Protein AF-A0A0B8TC34-F1 (afdb_monomer_lite)

Foldseek 3Di:
DDDPDDDPPDDDPPQDFDPDGQQDAQVRVCVVPHAAPDWDDPPQWIKGHNPVQQWIFIAGPVSSHTDDIDHDLVNQPDDDPNHRCNPDDVVVNVCVVVVVPPPDDD

Sequence (106 aa):
MERKMNTPFEIQPYVGVGSLKFGMTADEVAAEIGLPDCIEDEGGEIRELREKNDFHVVYAKDGTGAVEMGFGSSVKLLQYDGMYVFKETPVDVLKHIVGWGGYMED

Secondary structure (DSSP, 8-state):
----PPPTT------SSTT--TT--HHHHHHHH---SEEEE-SSEEEEEEGGGTEEEEEETTTTEEEEEEE-TT-TT-EETTEETTTS-HHHHHHHHTTTTSS---

Radius of gyration: 16.82 Å; chains: 1; bounding box: 29×42×49 Å

pLDDT: mean 85.11, std 16.95, range [39.41, 97.75]

Organism: NCBI:txid1229276

Structure (mmCIF, N/CA/C/O backbone):
data_AF-A0A0B8TC34-F1
#
_entry.id   AF-A0A0B8TC34-F1
#
loop_
_atom_site.group_PDB
_atom_site.id
_atom_site.type_symbol
_atom_site.label_atom_id
_atom_site.label_alt_id
_atom_site.label_comp_id
_atom_site.label_asym_id
_atom_site.label_entity_id
_atom_site.label_seq_id
_atom_site.pdbx_PDB_ins_code
_atom_site.Cartn_x
_atom_site.Cartn_y
_atom_site.Cartn_z
_atom_site.occupancy
_atom_site.B_iso_or_equiv
_atom_site.auth_seq_id
_atom_site.auth_comp_id
_atom_site.auth_asym_id
_atom_site.auth_atom_id
_atom_site.pdbx_PDB_model_num
ATOM 1 N N . MET A 1 1 ? -1.096 -30.941 7.504 1.00 42.16 1 MET A N 1
ATOM 2 C CA . MET A 1 1 ? -1.730 -29.702 7.013 1.00 42.16 1 MET A CA 1
ATOM 3 C C . MET A 1 1 ? -1.917 -29.888 5.515 1.00 42.16 1 MET A C 1
ATOM 5 O O . MET A 1 1 ? -0.924 -29.915 4.798 1.00 42.16 1 MET A O 1
ATOM 9 N N . GLU A 1 2 ? -3.130 -30.194 5.060 1.00 40.41 2 GLU A N 1
ATOM 10 C CA . GLU A 1 2 ? -3.390 -30.412 3.630 1.00 40.41 2 GLU A CA 1
ATOM 11 C C . GLU A 1 2 ? -3.337 -29.076 2.884 1.00 40.41 2 GLU A C 1
ATOM 13 O O . GLU A 1 2 ? -4.040 -28.129 3.237 1.00 40.41 2 GLU A O 1
ATOM 18 N N . ARG A 1 3 ? -2.497 -28.995 1.845 1.00 46.91 3 ARG A N 1
ATOM 19 C CA . ARG A 1 3 ? -2.594 -27.929 0.845 1.00 46.91 3 ARG A CA 1
ATOM 20 C C . ARG A 1 3 ? -3.871 -28.170 0.054 1.00 46.91 3 ARG A C 1
ATOM 22 O O . ARG A 1 3 ? -3.943 -29.120 -0.722 1.00 46.91 3 ARG A O 1
ATOM 29 N N . LYS A 1 4 ? -4.863 -27.304 0.240 1.00 55.59 4 LYS A N 1
ATOM 30 C CA . LYS A 1 4 ? -6.023 -27.233 -0.646 1.00 55.59 4 LYS A CA 1
ATOM 31 C C . LYS A 1 4 ? -5.502 -26.841 -2.035 1.00 55.59 4 LYS A C 1
ATOM 33 O O . LYS A 1 4 ? -4.978 -25.744 -2.203 1.00 55.59 4 LYS A O 1
ATOM 38 N N . MET A 1 5 ? -5.531 -27.772 -2.988 1.00 47.69 5 MET A N 1
ATOM 39 C CA . MET A 1 5 ? -5.210 -27.468 -4.383 1.00 47.69 5 MET A CA 1
ATOM 40 C C . MET A 1 5 ? -6.423 -26.779 -4.999 1.00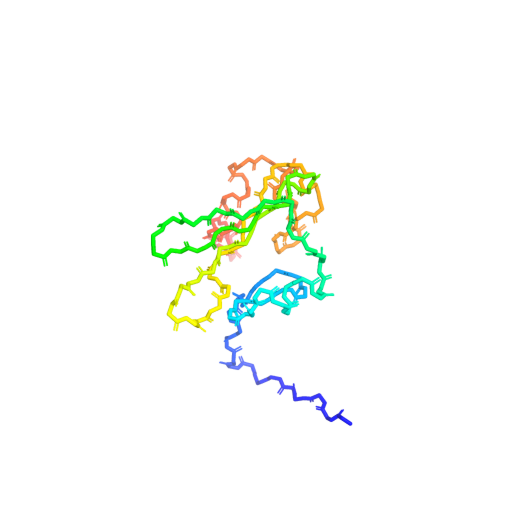 47.69 5 MET A C 1
ATOM 42 O O . MET A 1 5 ? -7.513 -27.348 -4.989 1.00 47.69 5 MET A O 1
ATOM 46 N N . ASN A 1 6 ? -6.229 -25.561 -5.499 1.00 54.44 6 ASN A N 1
ATOM 47 C CA . ASN A 1 6 ? -7.284 -24.831 -6.190 1.00 54.44 6 ASN A CA 1
ATOM 48 C C . ASN A 1 6 ? -7.668 -25.557 -7.483 1.00 54.44 6 ASN A C 1
ATOM 50 O O . ASN A 1 6 ? -6.815 -26.134 -8.166 1.00 54.44 6 ASN A O 1
ATOM 54 N N . THR A 1 7 ? -8.954 -25.533 -7.820 1.00 60.66 7 THR A N 1
ATOM 55 C CA . THR A 1 7 ? -9.443 -26.120 -9.077 1.00 60.66 7 THR A CA 1
ATOM 56 C C . THR A 1 7 ? -9.139 -25.186 -10.255 1.00 60.66 7 THR A C 1
ATOM 58 O O . THR A 1 7 ? -9.076 -23.972 -10.065 1.00 60.66 7 THR A O 1
ATOM 61 N N . PRO A 1 8 ? -8.995 -25.700 -11.491 1.00 58.00 8 PRO A N 1
ATOM 62 C CA . PRO A 1 8 ? -8.681 -24.891 -12.680 1.00 58.00 8 PRO A CA 1
ATOM 63 C C . PRO A 1 8 ? -9.745 -23.840 -13.065 1.00 58.00 8 PRO A C 1
ATOM 65 O O . PRO A 1 8 ? -9.566 -23.134 -14.051 1.00 58.00 8 PRO A O 1
ATOM 68 N N . PHE A 1 9 ? -10.838 -23.724 -12.303 1.00 56.56 9 PHE A N 1
ATOM 69 C CA . PHE A 1 9 ? -11.907 -22.741 -12.499 1.00 56.56 9 PHE A CA 1
ATOM 70 C C . PHE A 1 9 ? -11.950 -21.660 -11.404 1.00 56.56 9 PHE A C 1
ATOM 72 O O . PHE A 1 9 ? -12.793 -20.766 -11.461 1.00 56.56 9 PHE A O 1
ATOM 79 N N . GLU A 1 10 ? -11.066 -21.719 -10.405 1.00 54.97 10 GLU A N 1
ATOM 80 C CA . GLU A 1 10 ? -10.972 -20.690 -9.368 1.00 54.97 10 GLU A CA 1
ATOM 81 C C . GLU A 1 10 ? -10.090 -19.533 -9.845 1.00 54.97 10 GLU A C 1
ATOM 83 O O . GLU A 1 10 ? -8.862 -19.611 -9.843 1.00 54.97 10 GLU A O 1
ATOM 88 N N . ILE A 1 11 ? -10.730 -18.429 -10.234 1.00 55.75 11 ILE A N 1
ATOM 89 C CA . ILE A 1 11 ? -10.051 -17.144 -10.414 1.00 55.75 11 ILE A CA 1
ATOM 90 C C . ILE A 1 11 ? -9.634 -16.660 -9.022 1.00 55.75 11 ILE A C 1
ATOM 92 O O . ILE A 1 11 ? -10.490 -16.323 -8.205 1.00 55.75 11 ILE A O 1
ATOM 96 N N . GLN A 1 12 ? -8.330 -16.626 -8.740 1.00 55.88 12 GLN A N 1
ATOM 97 C CA . GLN A 1 12 ? -7.812 -15.968 -7.542 1.00 55.88 12 GLN A CA 1
ATOM 98 C C . GLN A 1 12 ? -7.434 -14.526 -7.890 1.00 55.88 12 GLN A C 1
ATOM 100 O O . GLN A 1 12 ? -6.412 -14.317 -8.543 1.00 55.88 12 GLN A O 1
ATOM 105 N N . PRO A 1 13 ? -8.237 -13.522 -7.495 1.00 62.19 13 PRO A N 1
ATOM 106 C CA . PRO A 1 13 ? -7.829 -12.137 -7.663 1.00 62.19 13 PRO A CA 1
ATOM 107 C C . PRO A 1 13 ? -6.559 -11.870 -6.848 1.00 62.19 13 PRO A C 1
ATOM 109 O O . PRO A 1 13 ? -6.316 -12.503 -5.816 1.00 62.19 13 PRO A O 1
ATOM 112 N N . TYR A 1 14 ? -5.752 -10.904 -7.282 1.00 6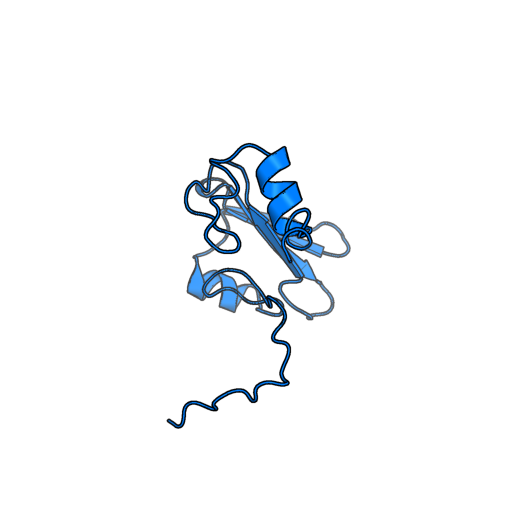7.94 14 TYR A N 1
ATOM 113 C CA . TYR A 1 14 ? -4.691 -10.374 -6.433 1.00 67.94 14 TYR A CA 1
ATOM 114 C C . TYR A 1 14 ? -5.335 -9.734 -5.196 1.00 67.94 14 TYR A C 1
ATOM 116 O O . TYR A 1 14 ? -5.960 -8.684 -5.280 1.00 67.94 14 TYR A O 1
ATOM 124 N N . VAL A 1 15 ? -5.211 -10.399 -4.046 1.00 83.38 15 VAL A N 1
ATOM 125 C CA . VAL A 1 15 ? -5.805 -9.976 -2.763 1.00 83.38 15 VAL A CA 1
ATOM 126 C C . VAL A 1 15 ? -4.830 -9.178 -1.884 1.00 83.38 15 VAL A C 1
ATOM 128 O O . VAL A 1 15 ? -5.053 -9.042 -0.687 1.00 83.38 15 VAL A O 1
ATOM 131 N N . GLY A 1 16 ? -3.715 -8.699 -2.440 1.00 87.56 16 GLY A N 1
ATOM 132 C CA . GLY A 1 16 ? -2.695 -7.923 -1.726 1.00 87.56 16 GLY A CA 1
ATOM 133 C C . GLY A 1 16 ? -1.316 -8.010 -2.385 1.00 87.56 16 GLY A C 1
ATOM 134 O O . GLY A 1 16 ? -1.203 -8.449 -3.531 1.00 87.56 16 GLY A O 1
ATOM 135 N N . VAL A 1 17 ? -0.263 -7.635 -1.652 1.00 89.44 17 VAL A N 1
ATOM 136 C CA . VAL A 1 17 ? 1.129 -7.600 -2.138 1.00 89.44 17 VAL A CA 1
ATOM 137 C C . VAL A 1 17 ? 2.055 -8.328 -1.164 1.00 89.44 17 VAL A C 1
ATOM 139 O O . VAL A 1 17 ? 2.118 -8.002 0.018 1.00 89.44 17 VAL A O 1
ATOM 142 N N . GLY A 1 18 ? 2.795 -9.326 -1.658 1.00 88.56 18 GLY A N 1
ATOM 143 C CA . GLY A 1 18 ? 3.661 -10.150 -0.810 1.00 88.56 18 GLY A CA 1
ATOM 144 C C . GLY A 1 18 ? 2.868 -10.886 0.280 1.00 88.56 18 GLY A C 1
ATOM 145 O O . GLY A 1 18 ? 1.875 -11.564 -0.023 1.00 88.56 18 GLY A O 1
ATOM 146 N N . SER A 1 19 ? 3.311 -10.765 1.537 1.00 91.31 19 SER A N 1
ATOM 147 C CA . SER A 1 19 ? 2.600 -11.318 2.699 1.00 91.31 19 SER A CA 1
ATOM 148 C C . SER A 1 19 ? 1.369 -10.504 3.095 1.00 91.31 19 SER A C 1
ATOM 150 O O . SER A 1 19 ? 0.435 -11.071 3.656 1.00 91.31 19 SER A O 1
ATOM 152 N N . LEU A 1 20 ? 1.302 -9.226 2.713 1.00 94.12 20 LEU A N 1
ATOM 153 C CA . LEU A 1 20 ? 0.176 -8.359 3.034 1.00 94.12 20 LEU A CA 1
ATOM 154 C C . LEU A 1 20 ? -1.063 -8.742 2.220 1.00 94.12 20 LEU A C 1
ATOM 156 O O . LEU A 1 20 ? -0.979 -9.131 1.044 1.00 94.12 20 LEU A O 1
ATOM 160 N N . LYS A 1 21 ? -2.228 -8.616 2.855 1.00 95.06 21 LYS A N 1
ATOM 161 C CA . LYS A 1 21 ? -3.544 -8.869 2.262 1.00 95.06 21 LYS A CA 1
ATOM 162 C C . LYS A 1 21 ? -4.487 -7.710 2.556 1.00 95.06 21 LYS A C 1
ATOM 164 O O . LYS A 1 21 ? -4.417 -7.108 3.625 1.00 95.06 21 LYS A O 1
ATOM 169 N N . PHE A 1 22 ? -5.377 -7.414 1.613 1.00 94.50 22 PHE A N 1
ATOM 170 C CA . PHE A 1 22 ? -6.525 -6.563 1.897 1.00 94.50 22 PHE A CA 1
ATOM 171 C C . PHE A 1 22 ? -7.365 -7.207 3.004 1.00 94.50 22 PHE A C 1
ATOM 173 O O . PHE A 1 22 ? -7.491 -8.431 3.072 1.00 94.50 22 PHE A O 1
ATOM 180 N N . GLY A 1 23 ? -7.898 -6.373 3.884 1.00 95.31 23 GLY A N 1
ATOM 181 C CA . GLY A 1 23 ? -8.642 -6.780 5.066 1.00 95.31 23 GLY A CA 1
ATOM 182 C C . GLY A 1 23 ? -7.806 -7.005 6.326 1.00 95.31 23 GLY A C 1
ATOM 183 O O . GLY A 1 23 ? -8.378 -7.180 7.396 1.00 95.31 23 GLY A O 1
ATOM 184 N N . MET A 1 24 ? -6.471 -6.961 6.239 1.00 97.12 24 MET A N 1
ATOM 185 C CA . MET A 1 24 ? -5.624 -6.997 7.436 1.00 97.12 24 MET A CA 1
ATOM 186 C C . MET A 1 24 ? -5.873 -5.777 8.326 1.00 97.12 24 MET A C 1
ATOM 188 O O . MET A 1 24 ? -6.004 -4.649 7.848 1.00 97.12 24 MET A O 1
ATOM 192 N N . THR A 1 25 ? -5.903 -5.999 9.630 1.00 97.06 25 THR A N 1
ATOM 193 C CA . THR A 1 25 ? -5.905 -4.948 10.650 1.00 97.06 25 THR A CA 1
ATOM 194 C C . THR A 1 25 ? -4.544 -4.251 10.730 1.00 97.06 25 THR A C 1
ATOM 196 O O . THR A 1 25 ? -3.529 -4.791 10.287 1.00 97.06 25 THR A O 1
ATOM 199 N N . ALA A 1 26 ? -4.503 -3.059 11.330 1.00 96.38 26 ALA A N 1
ATOM 200 C CA . ALA A 1 26 ? -3.251 -2.330 11.545 1.00 96.38 26 ALA A CA 1
ATOM 201 C C . ALA A 1 26 ? -2.223 -3.150 12.351 1.00 96.38 26 ALA A C 1
ATOM 203 O O . ALA A 1 26 ? -1.042 -3.164 12.012 1.00 96.38 26 ALA A O 1
ATOM 204 N N . ASP A 1 27 ? -2.677 -3.911 13.353 1.00 97.19 27 ASP A N 1
ATOM 205 C CA . ASP A 1 27 ? -1.811 -4.778 14.163 1.00 97.19 27 ASP A CA 1
ATOM 206 C C . ASP A 1 27 ? -1.220 -5.940 13.346 1.00 97.19 27 ASP A C 1
ATOM 208 O O . ASP A 1 27 ? -0.041 -6.267 13.492 1.00 97.19 27 ASP A O 1
ATOM 212 N N . GLU A 1 28 ? -2.007 -6.550 12.454 1.00 97.75 28 GLU A N 1
ATOM 213 C CA . GLU A 1 28 ? -1.530 -7.613 11.558 1.00 97.75 28 GLU A CA 1
ATOM 214 C C . GLU A 1 28 ? -0.507 -7.083 10.551 1.00 97.75 28 GLU A C 1
ATOM 216 O O . GLU A 1 28 ? 0.536 -7.702 10.342 1.00 97.75 28 GLU A O 1
ATOM 221 N N . VAL A 1 29 ? -0.757 -5.907 9.967 1.00 96.88 29 VAL A N 1
ATOM 222 C CA . VAL A 1 29 ? 0.211 -5.250 9.080 1.00 96.88 29 VAL A CA 1
ATOM 223 C C . VAL A 1 29 ? 1.489 -4.908 9.848 1.00 96.88 29 VAL A C 1
ATOM 225 O O . VAL A 1 29 ? 2.592 -5.181 9.371 1.00 96.88 29 VAL A O 1
ATOM 228 N N . ALA A 1 30 ? 1.373 -4.359 11.058 1.00 96.69 30 ALA A N 1
ATOM 229 C CA . ALA A 1 30 ? 2.525 -4.035 11.891 1.00 96.69 30 ALA A CA 1
ATOM 230 C C . ALA A 1 30 ? 3.355 -5.274 12.266 1.00 96.69 30 ALA A C 1
ATOM 232 O O . ALA A 1 30 ? 4.581 -5.178 12.353 1.00 96.69 30 ALA A O 1
ATOM 233 N N . ALA A 1 31 ? 2.722 -6.435 12.446 1.00 97.44 31 ALA A N 1
ATOM 234 C CA . ALA A 1 31 ? 3.419 -7.693 12.700 1.00 97.44 31 ALA A CA 1
ATOM 235 C C . ALA A 1 31 ? 4.244 -8.175 11.492 1.00 97.44 31 ALA A C 1
ATOM 237 O O . ALA A 1 31 ? 5.311 -8.759 11.678 1.00 97.44 31 ALA A O 1
ATOM 238 N N . GLU A 1 32 ? 3.782 -7.907 10.269 1.00 95.75 32 GLU A N 1
ATOM 239 C CA . GLU A 1 32 ? 4.453 -8.323 9.031 1.00 95.75 32 GLU A CA 1
ATOM 240 C C . GLU A 1 32 ? 5.609 -7.398 8.632 1.00 95.75 32 GLU A C 1
ATOM 242 O O . GLU A 1 32 ? 6.670 -7.861 8.211 1.00 95.75 32 GLU A O 1
ATOM 247 N N . ILE A 1 33 ? 5.411 -6.081 8.736 1.00 93.56 33 ILE A N 1
ATOM 248 C CA . ILE A 1 33 ? 6.320 -5.086 8.138 1.00 93.56 33 ILE A CA 1
ATOM 249 C C . ILE A 1 33 ? 6.750 -3.970 9.097 1.00 93.56 33 ILE A C 1
ATOM 251 O O . ILE A 1 33 ? 7.403 -3.012 8.683 1.00 93.56 33 ILE A O 1
ATOM 255 N N . GLY A 1 34 ? 6.412 -4.091 10.380 1.00 95.25 34 GLY A N 1
ATOM 256 C CA . GLY A 1 34 ? 6.731 -3.105 11.406 1.00 95.25 34 GLY A CA 1
ATOM 257 C C . GLY A 1 34 ? 5.734 -1.949 11.486 1.00 95.25 34 GLY A C 1
ATOM 258 O O . GLY A 1 34 ? 4.864 -1.762 10.629 1.00 95.25 34 GLY A O 1
ATOM 259 N N . LEU A 1 35 ? 5.872 -1.165 12.555 1.00 96.88 35 LEU A N 1
ATOM 260 C CA . LEU A 1 35 ? 5.021 -0.011 12.846 1.00 96.88 35 LEU A CA 1
ATOM 261 C C . LEU A 1 35 ? 5.193 1.109 11.803 1.00 96.88 35 LEU A C 1
ATOM 263 O O . LEU A 1 35 ? 6.280 1.244 11.233 1.00 96.88 35 LEU A O 1
ATOM 267 N N . PRO A 1 36 ? 4.147 1.916 11.555 1.00 97.25 36 PRO A N 1
ATOM 268 C CA . PRO A 1 36 ? 4.256 3.098 10.709 1.00 97.25 36 PRO A CA 1
ATOM 269 C C . PRO A 1 36 ? 5.141 4.183 11.341 1.00 97.25 36 PRO A C 1
ATOM 271 O O . PRO A 1 36 ? 5.243 4.288 12.564 1.00 97.25 36 PRO A O 1
ATOM 274 N N . ASP A 1 37 ? 5.740 5.023 10.495 1.00 97.31 37 ASP A N 1
ATOM 275 C CA . ASP A 1 37 ? 6.431 6.248 10.912 1.00 97.31 37 ASP A CA 1
ATOM 276 C C . ASP A 1 37 ? 5.419 7.369 11.233 1.00 97.31 37 ASP A C 1
ATOM 278 O O . ASP A 1 37 ? 5.646 8.171 12.140 1.00 97.31 37 ASP A O 1
ATOM 282 N N . CYS A 1 38 ? 4.296 7.417 10.505 1.00 95.81 38 CYS A N 1
ATOM 283 C CA . CYS A 1 38 ? 3.234 8.413 10.669 1.00 95.81 38 CYS A CA 1
ATOM 284 C C . CYS A 1 38 ? 1.844 7.786 10.464 1.00 95.81 38 CYS A C 1
ATOM 286 O O . CYS A 1 38 ? 1.688 6.845 9.683 1.00 95.81 38 CYS A O 1
ATOM 288 N N . ILE A 1 39 ? 0.840 8.323 11.161 1.00 96.69 39 ILE A N 1
ATOM 289 C CA . ILE A 1 39 ? -0.572 7.959 11.012 1.00 96.69 39 ILE A CA 1
ATOM 290 C C . ILE A 1 39 ? -1.359 9.235 10.720 1.00 96.69 39 ILE A C 1
ATOM 292 O O . ILE A 1 39 ? -1.324 10.183 11.505 1.00 96.69 39 ILE A O 1
ATOM 296 N N . GLU A 1 40 ? -2.094 9.230 9.617 1.00 95.56 40 GLU A N 1
ATOM 297 C CA . GLU A 1 40 ? -2.964 10.315 9.180 1.00 95.56 40 GLU A CA 1
ATOM 298 C C . GLU A 1 40 ? -4.422 9.847 9.221 1.00 95.56 40 GLU A C 1
ATOM 300 O O . GLU A 1 40 ? -4.770 8.777 8.721 1.00 95.56 40 GLU A O 1
ATOM 305 N N . ASP A 1 41 ? -5.285 10.645 9.845 1.00 93.06 41 ASP A N 1
ATOM 306 C CA . ASP A 1 41 ? -6.728 10.413 9.868 1.00 93.06 41 ASP A CA 1
ATOM 307 C C . ASP A 1 41 ? -7.394 11.337 8.835 1.00 93.06 41 ASP A C 1
ATOM 309 O O . ASP A 1 41 ? -7.458 12.553 9.028 1.00 93.06 41 ASP A O 1
ATOM 313 N N . GLU A 1 42 ? -7.901 10.754 7.745 1.00 86.44 42 GLU A N 1
ATOM 314 C CA . GLU A 1 42 ? -8.528 11.470 6.624 1.00 86.44 42 GLU A CA 1
ATOM 315 C C . GLU A 1 42 ? -10.063 11.333 6.641 1.00 86.44 42 GLU A C 1
ATOM 317 O O . GLU A 1 42 ? -10.727 11.225 5.609 1.00 86.44 42 GLU A O 1
ATOM 322 N N . GLY A 1 43 ? -10.671 11.326 7.831 1.00 83.44 43 GLY A N 1
ATOM 323 C CA . GLY A 1 43 ? -12.125 11.333 8.012 1.00 83.44 43 GLY A CA 1
ATOM 324 C C . GLY A 1 43 ? -12.789 9.980 7.739 1.00 83.44 43 GLY A C 1
ATOM 325 O O . GLY A 1 43 ? -13.326 9.385 8.674 1.00 83.44 43 GLY A O 1
ATOM 326 N N . GLY A 1 44 ? -12.747 9.493 6.496 1.00 84.75 44 GLY A N 1
ATOM 327 C CA . GLY A 1 44 ? -13.284 8.185 6.085 1.00 84.75 44 GLY A CA 1
ATOM 328 C C . GLY A 1 44 ? -12.285 7.032 6.204 1.00 84.75 44 GLY A C 1
ATOM 329 O O . GLY A 1 44 ? -12.680 5.875 6.345 1.00 84.75 44 GLY A O 1
ATOM 330 N N . GLU A 1 45 ? -10.998 7.357 6.208 1.00 93.50 45 GLU A N 1
ATOM 331 C CA . GLU A 1 45 ? -9.905 6.395 6.129 1.00 93.50 45 GLU A CA 1
ATOM 332 C C . GLU A 1 45 ? -8.801 6.754 7.126 1.00 93.50 45 GLU A C 1
ATOM 334 O O . GLU A 1 45 ? -8.729 7.878 7.634 1.00 93.50 45 GLU A O 1
ATOM 339 N N . ILE A 1 46 ? -7.965 5.770 7.439 1.00 96.19 46 ILE A N 1
ATOM 340 C CA . ILE A 1 46 ? -6.731 5.944 8.206 1.00 96.19 46 ILE A CA 1
ATOM 341 C C . ILE A 1 46 ? -5.581 5.568 7.285 1.00 96.19 46 ILE A C 1
ATOM 343 O O . ILE A 1 46 ? -5.577 4.471 6.733 1.00 96.19 46 ILE A O 1
ATOM 347 N N . ARG A 1 47 ? -4.597 6.448 7.137 1.00 97.38 47 ARG A N 1
ATOM 348 C CA . ARG A 1 47 ? -3.414 6.230 6.309 1.00 97.38 47 ARG A CA 1
ATOM 349 C C . ARG A 1 47 ? -2.193 6.066 7.205 1.00 97.38 47 ARG A C 1
ATOM 351 O O . ARG A 1 47 ? -1.849 6.943 7.988 1.00 97.38 47 ARG A O 1
ATOM 358 N N . GLU A 1 48 ? -1.533 4.926 7.086 1.00 97.50 48 GLU A N 1
ATOM 359 C CA . GLU A 1 48 ? -0.246 4.651 7.713 1.00 97.50 48 GLU A CA 1
ATOM 360 C C . GLU A 1 48 ? 0.883 4.841 6.708 1.00 97.50 48 GLU A C 1
ATOM 362 O O . GLU A 1 48 ? 0.910 4.181 5.667 1.00 97.50 48 GLU A O 1
ATOM 367 N N . LEU A 1 49 ? 1.858 5.676 7.054 1.00 96.69 49 LEU A N 1
ATOM 368 C CA . LEU A 1 49 ? 3.019 5.964 6.221 1.00 96.69 49 LEU A CA 1
ATOM 369 C C . LEU A 1 49 ? 4.268 5.298 6.798 1.00 96.69 49 LEU A C 1
ATOM 371 O O . LEU A 1 49 ? 4.546 5.392 7.994 1.00 96.69 49 LEU A O 1
ATOM 375 N N . ARG A 1 50 ? 5.051 4.655 5.933 1.00 95.62 50 ARG A N 1
ATOM 376 C CA . ARG A 1 50 ? 6.412 4.174 6.208 1.00 95.62 50 ARG A CA 1
ATOM 377 C C . ARG A 1 50 ? 7.349 4.918 5.261 1.00 95.62 50 ARG A C 1
ATOM 379 O O . ARG A 1 50 ? 7.749 4.394 4.222 1.00 95.62 50 ARG A O 1
ATOM 386 N N . GLU A 1 51 ? 7.625 6.183 5.580 1.00 89.94 51 GLU A N 1
ATOM 387 C CA . GLU A 1 51 ? 8.269 7.157 4.682 1.00 89.94 51 GLU A CA 1
ATOM 388 C C . GLU A 1 51 ? 9.630 6.675 4.178 1.00 89.94 51 GLU A C 1
ATOM 390 O O . GLU A 1 51 ? 9.956 6.818 3.001 1.00 89.94 51 GLU A O 1
ATOM 395 N N . LYS A 1 52 ? 10.414 6.030 5.051 1.00 87.88 52 LYS A N 1
ATOM 396 C CA . LYS A 1 52 ? 11.737 5.486 4.692 1.00 87.88 52 LYS A CA 1
ATOM 397 C C . LYS A 1 52 ? 11.663 4.394 3.630 1.00 87.88 52 LYS A C 1
ATOM 399 O O . LYS A 1 52 ? 12.648 4.145 2.938 1.00 87.88 52 LYS A O 1
ATOM 404 N N . ASN A 1 53 ? 10.515 3.736 3.535 1.00 88.06 53 ASN A N 1
ATOM 405 C CA . ASN A 1 53 ? 10.259 2.630 2.633 1.00 88.06 53 ASN A CA 1
ATOM 406 C C . ASN A 1 53 ? 9.402 3.054 1.434 1.00 88.06 53 ASN A C 1
A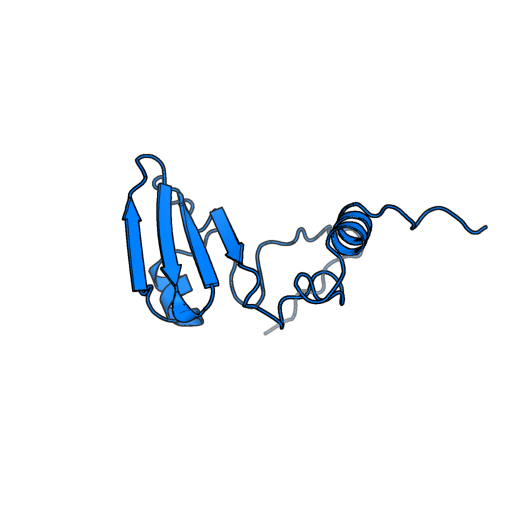TOM 408 O O . ASN A 1 53 ? 9.139 2.202 0.592 1.00 88.06 53 ASN A O 1
ATOM 412 N N . ASP A 1 54 ? 8.999 4.332 1.349 1.00 94.25 54 ASP A N 1
ATOM 413 C CA . ASP A 1 54 ? 8.142 4.878 0.287 1.00 94.25 54 ASP A CA 1
ATOM 414 C C . ASP A 1 54 ? 6.908 3.993 0.069 1.00 94.25 54 ASP A C 1
ATOM 416 O O . ASP A 1 54 ? 6.619 3.512 -1.027 1.00 94.25 54 ASP A O 1
ATOM 420 N N . PHE A 1 55 ? 6.252 3.667 1.180 1.00 94.88 55 PHE A N 1
ATOM 421 C CA . PHE A 1 55 ? 5.165 2.708 1.235 1.00 94.88 55 PHE A CA 1
ATOM 422 C C . PHE A 1 55 ? 4.110 3.171 2.234 1.00 94.88 55 PHE A C 1
ATOM 424 O O . PHE A 1 55 ? 4.437 3.657 3.322 1.00 94.88 55 PHE A O 1
ATOM 431 N N . HIS A 1 56 ? 2.842 2.980 1.884 1.00 96.69 56 HIS A N 1
ATOM 432 C CA . HIS A 1 56 ? 1.718 3.295 2.752 1.00 96.69 56 HIS A CA 1
ATOM 433 C C . HIS A 1 56 ? 0.622 2.239 2.686 1.00 96.69 56 HIS A C 1
ATOM 435 O O . HIS A 1 56 ? 0.445 1.553 1.678 1.00 96.69 56 HIS A O 1
ATOM 441 N N . VAL A 1 57 ? -0.147 2.153 3.767 1.00 97.31 57 VAL A N 1
ATOM 442 C CA . VAL A 1 57 ? -1.366 1.343 3.845 1.00 97.31 57 VAL A CA 1
ATOM 443 C C . VAL A 1 57 ? -2.515 2.246 4.243 1.00 97.31 57 VAL A C 1
ATOM 445 O O . VAL A 1 57 ? -2.373 3.053 5.160 1.00 97.31 57 VAL A O 1
ATOM 448 N N . VAL A 1 58 ? -3.645 2.113 3.559 1.00 97.31 58 VAL A N 1
ATOM 449 C CA . VAL A 1 58 ? -4.885 2.794 3.934 1.00 97.31 58 VAL A CA 1
ATOM 450 C C . VAL A 1 58 ? -5.860 1.769 4.485 1.00 97.31 58 VAL A C 1
ATOM 452 O O . VAL A 1 58 ? -6.028 0.692 3.908 1.00 97.31 58 VAL A O 1
ATOM 455 N N . TYR A 1 59 ? -6.504 2.109 5.594 1.00 97.31 59 TYR A N 1
ATOM 456 C CA . TYR A 1 59 ? -7.492 1.292 6.280 1.00 97.31 59 TYR A CA 1
ATOM 457 C C . TYR A 1 59 ? -8.855 1.974 6.251 1.00 97.31 59 TYR A C 1
ATOM 459 O O . TYR A 1 59 ? -8.976 3.171 6.532 1.00 97.31 59 TYR A O 1
ATOM 467 N N . ALA A 1 60 ? -9.894 1.189 5.985 1.00 95.12 60 ALA A N 1
ATOM 468 C CA . ALA A 1 60 ? -11.267 1.644 6.135 1.00 95.12 60 ALA A CA 1
ATOM 469 C C . ALA A 1 60 ? -11.656 1.682 7.618 1.00 95.12 60 ALA A C 1
ATOM 471 O O . ALA A 1 60 ? -11.411 0.739 8.377 1.00 95.12 60 ALA A O 1
ATOM 472 N N . LYS A 1 61 ? -12.310 2.768 8.042 1.00 93.00 61 LYS A N 1
ATOM 473 C CA . LYS A 1 61 ? -12.727 2.949 9.443 1.00 93.00 61 LYS A CA 1
ATOM 474 C C . LYS A 1 61 ? -13.934 2.121 9.866 1.00 93.00 61 LYS A C 1
ATOM 476 O O . LYS A 1 61 ? -14.223 2.038 11.057 1.00 93.00 61 LYS A O 1
ATOM 481 N N . ASP A 1 62 ? -14.638 1.511 8.920 1.00 92.88 62 ASP A N 1
ATOM 482 C CA . ASP A 1 62 ? -15.756 0.607 9.205 1.00 92.88 62 ASP A CA 1
ATOM 483 C C . ASP A 1 62 ? -15.307 -0.761 9.755 1.00 92.88 62 ASP A C 1
ATOM 485 O O . ASP A 1 62 ? -16.145 -1.603 10.077 1.00 92.88 62 ASP A O 1
ATOM 489 N N . GLY A 1 63 ? -13.994 -0.972 9.900 1.00 90.69 63 GLY A N 1
ATOM 490 C CA . GLY A 1 63 ? -13.410 -2.217 10.386 1.00 90.69 63 GLY A CA 1
ATOM 491 C C . GLY A 1 63 ? -13.130 -3.235 9.284 1.00 90.69 63 GLY A C 1
ATOM 492 O O . GLY A 1 63 ? -12.689 -4.336 9.601 1.00 90.69 63 GLY A O 1
ATOM 493 N N . THR A 1 64 ? -13.326 -2.882 8.007 1.00 93.38 64 THR A N 1
ATOM 494 C CA . THR A 1 64 ? -12.957 -3.743 6.871 1.00 93.38 64 THR A CA 1
ATOM 495 C C . THR A 1 64 ? -11.461 -4.053 6.859 1.00 93.38 64 THR A C 1
ATOM 497 O O . THR A 1 64 ? -11.084 -5.104 6.361 1.00 93.38 64 THR A O 1
ATOM 500 N N . GLY A 1 65 ? -10.616 -3.189 7.438 1.00 95.75 65 GLY A N 1
ATOM 501 C CA . GLY A 1 65 ? -9.161 -3.353 7.481 1.00 95.75 65 GLY A CA 1
ATOM 502 C C . GLY A 1 65 ? -8.474 -2.655 6.308 1.00 95.75 65 GLY A C 1
ATOM 503 O O . GLY A 1 65 ? -8.968 -1.643 5.810 1.00 95.75 65 GLY A O 1
ATOM 504 N N . ALA A 1 66 ? -7.314 -3.163 5.889 1.00 96.75 66 ALA A N 1
ATOM 505 C CA . ALA A 1 66 ? -6.514 -2.593 4.810 1.00 96.75 66 ALA A CA 1
ATOM 506 C C . ALA A 1 66 ? -7.265 -2.640 3.469 1.00 96.75 66 ALA A C 1
ATOM 508 O O . ALA A 1 66 ? -7.671 -3.712 3.017 1.00 96.75 66 ALA A O 1
ATOM 509 N N . VAL A 1 67 ? -7.407 -1.492 2.812 1.00 94.56 67 VAL A N 1
ATOM 510 C CA . VAL A 1 67 ? -8.126 -1.324 1.535 1.00 94.56 67 VAL A CA 1
ATOM 511 C C . VAL A 1 67 ? -7.243 -0.786 0.411 1.00 94.56 67 VAL A C 1
ATOM 513 O O . VAL A 1 67 ? -7.549 -1.000 -0.758 1.00 94.56 67 VAL A O 1
ATOM 516 N N . GLU A 1 68 ? -6.110 -0.166 0.743 1.00 94.69 68 GLU A N 1
ATOM 517 C CA . GLU A 1 68 ? -5.119 0.306 -0.228 1.00 94.69 68 GLU A CA 1
ATOM 518 C C . GLU A 1 68 ? -3.706 -0.020 0.261 1.00 94.69 68 GLU A C 1
ATOM 520 O O . GLU A 1 68 ? -3.406 0.072 1.452 1.00 94.69 68 GLU A O 1
ATOM 525 N N . MET A 1 69 ? -2.828 -0.371 -0.677 1.00 95.00 69 MET A N 1
ATOM 526 C CA . MET A 1 69 ? -1.386 -0.479 -0.465 1.00 95.00 69 MET A CA 1
ATOM 527 C C . MET A 1 69 ? -0.704 0.324 -1.562 1.00 95.00 69 MET A C 1
ATOM 529 O O . MET A 1 69 ? -0.756 -0.061 -2.733 1.00 95.00 69 MET A O 1
ATOM 533 N N . GLY A 1 70 ? -0.095 1.443 -1.196 1.00 94.12 70 GLY A N 1
ATOM 534 C CA . GLY A 1 70 ? 0.611 2.287 -2.144 1.00 94.12 70 GLY A CA 1
ATOM 535 C C . GLY A 1 70 ? 2.111 2.169 -1.988 1.00 94.12 70 GLY A C 1
ATOM 536 O O . GLY A 1 70 ? 2.644 2.031 -0.891 1.00 94.12 70 GLY A O 1
ATOM 537 N N . PHE A 1 71 ? 2.787 2.220 -3.126 1.00 94.69 71 PHE A N 1
ATOM 538 C CA . PHE A 1 71 ? 4.231 2.124 -3.227 1.00 94.69 71 PHE A CA 1
ATOM 539 C C . PHE A 1 71 ? 4.702 3.295 -4.069 1.00 94.69 71 PHE A C 1
ATOM 541 O O . PHE A 1 71 ? 4.149 3.552 -5.141 1.00 94.69 71 PHE A O 1
ATOM 548 N N . GLY A 1 72 ? 5.726 3.988 -3.609 1.00 93.25 72 GLY A N 1
ATOM 549 C CA . GLY A 1 72 ? 6.424 4.963 -4.415 1.00 93.25 72 GLY A CA 1
ATOM 550 C C . GLY A 1 72 ? 7.643 4.369 -5.111 1.00 93.25 72 GLY A C 1
ATOM 551 O O . GLY A 1 72 ? 8.032 3.205 -4.953 1.00 93.25 72 GLY A O 1
ATOM 552 N N . SER A 1 73 ? 8.251 5.209 -5.942 1.00 93.06 73 SER A N 1
ATOM 553 C CA . SER A 1 73 ? 9.286 4.797 -6.885 1.00 93.06 73 SER A CA 1
ATOM 554 C C . SER A 1 73 ? 10.578 4.293 -6.236 1.00 93.06 73 SER A C 1
ATOM 556 O O . SER A 1 73 ? 11.409 3.707 -6.940 1.00 93.06 73 SER A O 1
ATOM 558 N N . SER A 1 74 ? 10.792 4.505 -4.933 1.00 93.62 74 SER A N 1
ATOM 559 C CA . SER A 1 74 ? 11.983 4.002 -4.242 1.00 93.62 74 SER A CA 1
ATOM 560 C C . SER A 1 74 ? 11.955 2.479 -4.031 1.00 93.62 74 SER A C 1
ATOM 562 O O . SER A 1 74 ? 13.016 1.862 -3.900 1.00 93.62 74 SER A O 1
ATOM 564 N N . VAL A 1 75 ? 10.782 1.836 -4.118 1.00 92.81 75 VAL A N 1
ATOM 565 C CA . VAL A 1 75 ? 10.601 0.383 -3.944 1.00 92.81 75 VAL A CA 1
ATOM 566 C C . VAL A 1 75 ? 11.055 -0.389 -5.193 1.00 92.81 75 VAL A C 1
ATOM 568 O O . VAL A 1 75 ? 10.274 -0.980 -5.937 1.00 92.81 75 VAL A O 1
ATOM 571 N N . LYS A 1 76 ? 12.366 -0.415 -5.451 1.00 91.75 76 LYS A N 1
ATOM 572 C CA . LYS A 1 76 ? 12.970 -0.952 -6.692 1.00 91.75 76 LYS A CA 1
ATOM 573 C C . LYS A 1 76 ? 12.776 -2.452 -6.935 1.00 91.75 76 LYS A C 1
ATOM 575 O O . LYS A 1 76 ? 13.115 -2.931 -8.018 1.00 91.75 76 LYS A O 1
ATOM 580 N N . LEU A 1 77 ? 12.299 -3.197 -5.942 1.00 92.31 77 LEU A N 1
ATOM 581 C CA . LEU A 1 77 ? 12.039 -4.634 -6.046 1.00 92.31 77 LEU A CA 1
ATOM 582 C C . LEU A 1 77 ? 10.555 -4.966 -6.240 1.00 92.31 77 LEU A C 1
ATOM 584 O O . LEU A 1 77 ? 10.241 -6.145 -6.386 1.00 92.31 77 LEU A 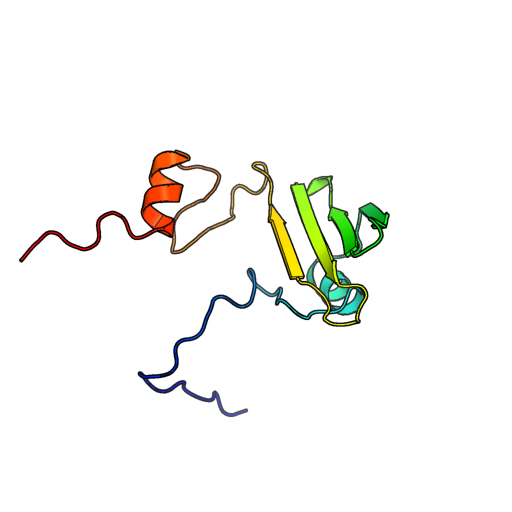O 1
ATOM 588 N N . LEU A 1 78 ? 9.659 -3.969 -6.270 1.00 92.25 78 LEU A N 1
ATOM 589 C CA . LEU A 1 78 ? 8.247 -4.213 -6.544 1.00 92.25 78 LEU A CA 1
ATOM 590 C C . LEU A 1 78 ? 8.084 -4.765 -7.960 1.00 92.25 78 LEU A C 1
ATOM 592 O O . LEU A 1 78 ? 8.529 -4.148 -8.933 1.00 92.25 78 LEU A O 1
ATOM 596 N N . GLN A 1 79 ? 7.432 -5.919 -8.052 1.00 92.44 79 GLN A N 1
ATOM 597 C CA . GLN A 1 79 ? 7.132 -6.573 -9.313 1.00 92.44 79 GLN A CA 1
ATOM 598 C C . GLN A 1 79 ? 5.634 -6.800 -9.468 1.00 92.44 79 GLN A C 1
ATOM 600 O O . GLN A 1 79 ? 4.946 -7.137 -8.505 1.00 92.44 79 GLN A O 1
ATOM 605 N N . TYR A 1 80 ? 5.165 -6.676 -10.703 1.00 88.56 80 TYR A N 1
ATOM 606 C CA . TYR A 1 80 ? 3.858 -7.137 -11.138 1.00 88.56 80 TYR A CA 1
ATOM 607 C C . TYR A 1 80 ? 4.076 -8.113 -12.290 1.00 88.56 80 TYR A C 1
ATOM 609 O O . TYR A 1 80 ? 4.647 -7.732 -13.308 1.00 88.56 80 TYR A O 1
ATOM 617 N N . ASP A 1 81 ? 3.689 -9.375 -12.094 1.00 88.12 81 ASP A N 1
ATOM 618 C CA . ASP A 1 81 ? 3.837 -10.435 -13.101 1.00 88.12 81 ASP A CA 1
ATOM 619 C C . ASP A 1 81 ? 5.253 -10.498 -13.726 1.00 88.12 81 ASP A C 1
ATOM 621 O O . ASP A 1 81 ? 5.452 -10.429 -14.935 1.00 88.12 81 ASP A O 1
ATOM 625 N N . GLY A 1 82 ? 6.275 -10.528 -12.860 1.00 90.12 82 GLY A N 1
ATOM 626 C CA . GLY A 1 82 ? 7.692 -10.578 -13.250 1.00 90.12 82 GLY A CA 1
ATOM 627 C C . GLY A 1 82 ? 8.297 -9.253 -13.738 1.00 90.12 82 GLY A C 1
ATOM 628 O O . GLY A 1 82 ? 9.519 -9.157 -13.861 1.00 90.12 82 GLY A O 1
ATOM 629 N N . MET A 1 83 ? 7.489 -8.215 -13.966 1.00 92.62 83 MET A N 1
ATOM 630 C CA . MET A 1 83 ? 7.951 -6.897 -14.405 1.00 92.62 83 MET A CA 1
ATOM 631 C C . MET A 1 83 ? 8.239 -5.970 -13.220 1.00 92.62 83 MET A C 1
ATOM 633 O O . MET A 1 83 ? 7.392 -5.794 -12.347 1.00 92.62 83 MET A O 1
ATOM 637 N N . TYR A 1 84 ? 9.408 -5.319 -13.198 1.00 94.62 84 TYR A N 1
ATOM 638 C CA . TYR A 1 84 ? 9.766 -4.345 -12.159 1.00 94.62 84 TYR A CA 1
ATOM 639 C C . TYR A 1 84 ? 9.065 -2.994 -12.369 1.00 94.62 84 TYR A C 1
ATOM 641 O O . TYR A 1 84 ? 9.522 -2.156 -13.148 1.00 94.62 84 TYR A O 1
ATOM 649 N N . VAL A 1 85 ? 8.015 -2.738 -11.586 1.00 94.44 85 VAL A N 1
ATOM 650 C CA . VAL A 1 85 ? 7.105 -1.584 -11.735 1.00 94.44 85 VAL A CA 1
ATOM 651 C C . VAL A 1 85 ? 7.840 -0.235 -11.771 1.00 94.44 85 VAL A C 1
ATOM 653 O O . VAL A 1 85 ? 7.475 0.644 -12.542 1.00 94.44 85 VAL A O 1
ATOM 656 N N . PHE A 1 86 ? 8.903 -0.067 -10.975 1.00 95.00 86 PHE A N 1
ATOM 657 C CA . PHE A 1 86 ? 9.639 1.206 -10.857 1.00 95.00 86 PHE A CA 1
ATOM 658 C C . PHE A 1 86 ? 11.042 1.207 -11.483 1.00 95.00 86 PHE A C 1
ATOM 660 O O . PHE A 1 86 ? 11.855 2.092 -11.176 1.00 95.00 86 PHE A O 1
ATOM 667 N N . LYS A 1 87 ? 11.359 0.202 -12.308 1.00 95.62 87 LYS A N 1
ATOM 668 C CA . LYS A 1 87 ? 12.588 0.166 -13.122 1.00 95.62 87 LYS A CA 1
ATOM 669 C C . LYS A 1 87 ? 12.303 0.261 -14.617 1.00 95.62 87 LYS A C 1
ATOM 671 O O . LYS A 1 87 ? 13.143 0.790 -15.336 1.00 95.62 87 LYS A O 1
ATOM 676 N N . GLU A 1 88 ? 11.147 -0.227 -15.052 1.00 94.81 88 GLU A N 1
ATOM 677 C CA . GLU A 1 88 ? 10.725 -0.156 -16.448 1.00 94.81 88 GLU A CA 1
ATOM 678 C C . GLU A 1 88 ? 10.114 1.206 -16.805 1.00 94.81 88 GLU A C 1
ATOM 680 O O . GLU A 1 88 ? 9.857 2.052 -15.940 1.00 94.81 88 GLU A O 1
ATOM 685 N N . THR A 1 89 ? 9.876 1.439 -18.100 1.00 94.62 89 THR A N 1
ATOM 686 C CA . THR A 1 89 ? 9.191 2.660 -18.533 1.00 94.62 89 THR A CA 1
ATOM 687 C C . THR A 1 89 ? 7.716 2.616 -18.108 1.00 94.62 89 THR A C 1
ATOM 689 O O . THR A 1 89 ? 7.074 1.571 -18.236 1.00 94.62 89 THR A O 1
ATOM 692 N N . PRO A 1 90 ? 7.119 3.736 -17.649 1.00 92.44 90 PRO A N 1
ATOM 693 C CA . PRO A 1 90 ? 5.726 3.735 -17.195 1.00 92.44 90 PRO A CA 1
ATOM 694 C C . PRO A 1 90 ? 4.721 3.237 -18.243 1.00 92.44 90 PRO A C 1
ATOM 696 O O . PRO A 1 90 ? 3.717 2.621 -17.897 1.00 92.44 90 PRO A O 1
ATOM 699 N N . VAL A 1 91 ? 4.989 3.487 -19.530 1.00 93.25 91 VAL A N 1
ATOM 700 C CA . VAL A 1 91 ? 4.122 3.040 -20.629 1.00 93.25 91 VAL A CA 1
ATOM 701 C C . VAL A 1 91 ? 4.183 1.525 -20.807 1.00 93.25 91 VAL A C 1
ATOM 703 O O . VAL A 1 91 ? 3.148 0.913 -21.065 1.00 93.25 91 VAL A O 1
ATOM 706 N N . ASP A 1 92 ? 5.357 0.912 -20.659 1.00 93.50 92 ASP A N 1
ATOM 707 C CA . ASP A 1 92 ? 5.498 -0.541 -20.788 1.00 93.50 92 ASP A CA 1
ATOM 708 C C . ASP A 1 92 ? 4.858 -1.262 -19.598 1.00 93.50 92 ASP A C 1
ATOM 710 O O . ASP A 1 92 ? 4.118 -2.224 -19.794 1.00 93.50 92 ASP A O 1
ATOM 714 N N . VAL A 1 93 ? 5.020 -0.718 -18.386 1.00 91.94 93 VAL A N 1
ATOM 715 C CA . VAL A 1 93 ? 4.318 -1.195 -17.182 1.00 91.94 93 VAL A CA 1
ATOM 716 C C . VAL A 1 93 ? 2.805 -1.116 -17.358 1.00 91.94 93 VAL A C 1
ATOM 718 O O . VAL A 1 93 ? 2.103 -2.090 -17.096 1.00 91.94 93 VAL A O 1
ATOM 721 N N . LEU A 1 94 ? 2.289 0.016 -17.847 1.00 90.19 94 LEU A N 1
ATOM 722 C CA . LEU A 1 94 ? 0.857 0.184 -18.079 1.00 90.19 94 LEU A CA 1
ATOM 723 C C . LEU A 1 94 ? 0.326 -0.829 -19.101 1.00 90.19 94 LEU A C 1
ATOM 725 O O . LEU A 1 94 ? -0.704 -1.449 -18.849 1.00 90.19 94 LEU A O 1
ATOM 729 N N . LYS A 1 95 ? 1.024 -1.025 -20.229 1.00 89.94 95 LYS A N 1
ATOM 730 C CA . LYS A 1 95 ? 0.646 -2.023 -21.246 1.00 89.94 95 LYS A CA 1
ATOM 731 C C . LYS A 1 95 ? 0.617 -3.438 -20.675 1.00 89.94 95 LYS A C 1
ATOM 733 O O . LYS A 1 95 ? -0.318 -4.175 -20.981 1.00 89.94 95 LYS A O 1
ATOM 738 N N . HIS A 1 96 ? 1.598 -3.786 -19.840 1.00 88.06 96 HIS A N 1
ATOM 739 C CA . HIS A 1 96 ? 1.676 -5.091 -19.179 1.00 88.06 96 HIS A CA 1
ATOM 740 C C . HIS A 1 96 ? 0.496 -5.309 -18.227 1.00 88.06 96 HIS A C 1
ATOM 742 O O . HIS A 1 96 ? -0.187 -6.323 -18.321 1.00 88.06 96 HIS A O 1
ATOM 748 N N . ILE A 1 97 ? 0.178 -4.317 -17.387 1.00 86.19 97 ILE A N 1
ATOM 749 C CA . ILE A 1 97 ? -0.951 -4.376 -16.442 1.00 86.19 97 ILE A CA 1
ATOM 750 C C . ILE A 1 97 ? -2.297 -4.531 -17.162 1.00 86.19 97 ILE A C 1
ATOM 752 O O . ILE A 1 97 ? -3.141 -5.309 -16.723 1.00 86.19 97 ILE A O 1
ATOM 756 N N . VAL A 1 98 ? -2.524 -3.801 -18.260 1.00 86.69 98 VAL A N 1
ATOM 757 C CA . VAL A 1 98 ? -3.811 -3.846 -18.985 1.00 86.69 98 VAL A CA 1
ATOM 758 C C . VAL A 1 98 ? -3.893 -4.976 -20.019 1.00 86.69 98 VAL A C 1
ATOM 760 O O . VAL A 1 98 ? -4.899 -5.087 -20.719 1.00 86.69 98 VAL A O 1
ATOM 763 N N . GLY A 1 99 ? -2.850 -5.804 -20.150 1.00 79.44 99 GLY A N 1
ATOM 764 C CA . GLY A 1 99 ? -2.795 -6.893 -21.129 1.00 79.44 99 GLY A CA 1
ATOM 765 C C . GLY A 1 99 ? -2.764 -6.424 -22.590 1.00 79.44 99 GLY A C 1
ATOM 766 O O . GLY A 1 99 ? -3.158 -7.170 -23.492 1.00 79.44 99 GLY A O 1
ATOM 767 N N . TRP A 1 100 ? -2.316 -5.192 -22.858 1.00 62.31 100 TRP A N 1
ATOM 768 C CA . TRP A 1 100 ? -2.203 -4.666 -24.220 1.00 62.31 100 TRP A CA 1
ATOM 769 C C . TRP A 1 100 ? -1.001 -5.301 -24.932 1.00 62.31 100 TRP A C 1
ATOM 771 O O . TRP A 1 100 ? 0.117 -4.796 -24.869 1.00 62.31 100 TRP A O 1
ATOM 781 N N . GLY A 1 101 ? -1.249 -6.423 -25.613 1.00 55.22 101 GLY A N 1
ATOM 782 C CA . GLY A 1 101 ? -0.252 -7.123 -26.434 1.00 55.22 101 GLY A CA 1
ATOM 783 C C . GLY A 1 101 ? -0.419 -8.642 -26.532 1.00 55.22 101 GLY A C 1
ATOM 784 O O . GLY A 1 101 ? 0.247 -9.253 -27.354 1.00 55.22 101 GLY A O 1
ATOM 785 N N . GLY A 1 102 ? -1.313 -9.259 -25.746 1.00 49.47 102 GLY A N 1
ATOM 786 C CA . GLY A 1 102 ? -1.499 -10.722 -25.720 1.00 49.47 102 GLY A CA 1
ATOM 787 C C . GLY A 1 102 ? -2.380 -11.322 -26.826 1.00 49.47 102 GLY A C 1
ATOM 788 O O . GLY A 1 102 ? -2.567 -12.533 -26.852 1.00 49.47 102 GLY A O 1
ATOM 789 N N . TYR A 1 103 ? -2.926 -10.505 -27.732 1.00 47.94 103 TYR A N 1
ATOM 790 C CA . TYR A 1 103 ? -3.717 -10.967 -28.879 1.00 47.94 103 TYR A CA 1
ATOM 791 C C . TYR A 1 103 ? -3.091 -10.481 -30.180 1.00 47.94 103 TYR A C 1
ATOM 793 O O . TYR A 1 103 ? -3.663 -9.612 -30.825 1.00 47.94 103 TYR A O 1
ATOM 801 N N . MET A 1 104 ? -1.915 -10.985 -30.541 1.00 46.75 104 MET A N 1
ATOM 802 C CA . MET A 1 104 ? -1.522 -11.191 -31.937 1.00 46.75 104 MET A CA 1
ATOM 803 C C . MET A 1 104 ? -0.382 -12.202 -31.955 1.00 46.75 104 MET A C 1
ATOM 805 O O . MET A 1 104 ? 0.740 -11.850 -31.614 1.00 46.75 104 MET A O 1
ATOM 809 N N . GLU A 1 105 ? -0.719 -13.448 -32.284 1.00 40.84 105 GLU 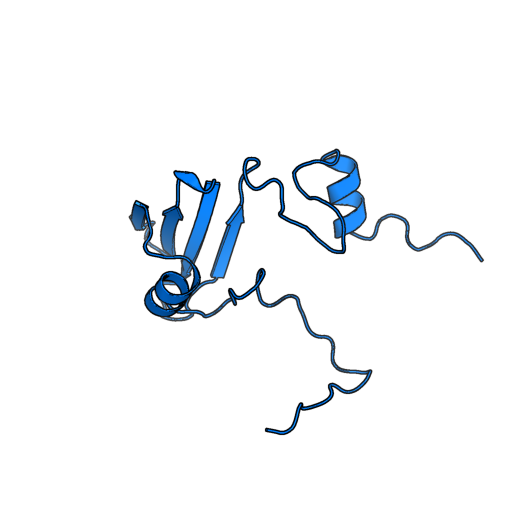A N 1
ATOM 810 C CA . GLU A 1 105 ? -0.039 -14.302 -33.272 1.00 40.84 105 GLU A CA 1
ATOM 811 C C . GLU A 1 105 ? -0.725 -15.685 -33.251 1.00 40.84 105 GLU A C 1
ATOM 813 O O . GLU A 1 105 ? -0.454 -16.512 -32.382 1.00 40.84 1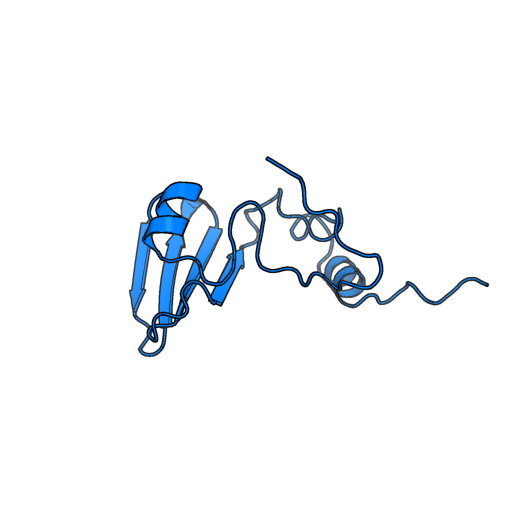05 GLU A O 1
ATOM 818 N N . ASP A 1 106 ? -1.666 -15.870 -34.189 1.00 39.41 106 ASP A N 1
ATOM 819 C CA . ASP A 1 106 ? -2.005 -17.172 -34.790 1.00 39.41 106 ASP A CA 1
ATOM 820 C C . ASP A 1 106 ? -1.088 -17.398 -36.006 1.00 39.41 106 ASP A C 1
ATOM 822 O O . ASP A 1 106 ? -0.823 -16.399 -36.724 1.00 39.41 106 ASP A O 1
#